Protein AF-A0A9D7RL11-F1 (afdb_monomer_lite)

Radius of gyration: 16.91 Å; chains: 1; bounding box: 30×24×62 Å

pLDDT: mean 84.04, std 11.23, range [53.09, 96.12]

Structure (mmCIF, N/CA/C/O backbone):
data_AF-A0A9D7RL11-F1
#
_entry.id   AF-A0A9D7RL11-F1
#
loop_
_atom_site.group_PDB
_atom_site.id
_atom_site.type_symbol
_atom_site.label_atom_id
_atom_site.label_alt_id
_atom_site.label_comp_id
_atom_site.label_asym_id
_atom_site.label_entity_id
_atom_site.label_seq_id
_atom_site.pdbx_PDB_ins_code
_atom_site.Cartn_x
_atom_site.Cartn_y
_atom_site.Cartn_z
_atom_site.occupancy
_atom_site.B_iso_or_equiv
_atom_site.auth_seq_id
_atom_site.auth_comp_id
_atom_site.auth_asym_id
_atom_site.auth_atom_id
_atom_site.pdbx_PDB_model_num
ATOM 1 N N . MET A 1 1 ? -13.176 -8.187 -0.918 1.00 61.31 1 MET A N 1
ATOM 2 C CA . MET A 1 1 ? -13.625 -8.315 0.486 1.00 61.31 1 MET A CA 1
ATOM 3 C C . MET A 1 1 ? -13.303 -7.008 1.174 1.00 61.31 1 MET A C 1
ATOM 5 O O . MET A 1 1 ? -12.139 -6.649 1.151 1.00 61.31 1 MET A O 1
ATOM 9 N N . ALA A 1 2 ? -14.283 -6.321 1.762 1.00 78.00 2 ALA A N 1
ATOM 10 C CA . ALA A 1 2 ? -14.036 -5.051 2.443 1.00 78.00 2 ALA A CA 1
ATOM 11 C C . ALA A 1 2 ? -13.152 -5.220 3.700 1.00 78.00 2 ALA A C 1
ATOM 13 O O . ALA A 1 2 ? -13.040 -6.318 4.270 1.00 78.00 2 ALA A O 1
ATOM 14 N N . ALA A 1 3 ? -12.508 -4.135 4.128 1.00 86.62 3 ALA A N 1
ATOM 15 C CA . ALA A 1 3 ? -11.853 -4.055 5.430 1.00 86.62 3 ALA A CA 1
ATOM 16 C C . ALA A 1 3 ? -12.887 -4.082 6.570 1.00 86.62 3 ALA A C 1
ATOM 18 O O . ALA A 1 3 ? -13.989 -3.552 6.441 1.00 86.62 3 ALA A O 1
ATOM 19 N N . LYS A 1 4 ? -12.545 -4.758 7.671 1.00 89.69 4 LYS A N 1
ATOM 20 C CA . LYS A 1 4 ? -13.373 -4.866 8.884 1.00 89.69 4 LYS A CA 1
ATOM 21 C C . LYS A 1 4 ? -13.137 -3.676 9.815 1.00 89.69 4 LYS A C 1
ATOM 23 O O . LYS A 1 4 ? -12.105 -3.032 9.709 1.00 89.69 4 LYS A O 1
ATOM 28 N N . HIS A 1 5 ? -14.028 -3.445 10.778 1.00 89.56 5 HIS A N 1
ATOM 29 C CA . HIS A 1 5 ? -13.837 -2.433 11.829 1.00 89.56 5 HIS A CA 1
ATOM 30 C C . HIS A 1 5 ? 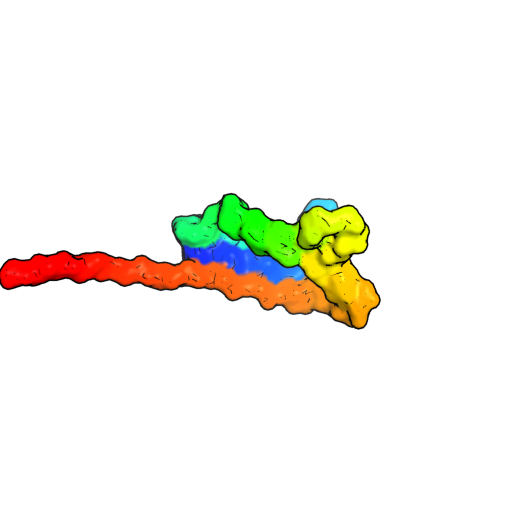-12.399 -2.419 12.378 1.00 89.56 5 HIS A C 1
ATOM 32 O O . HIS A 1 5 ? -11.880 -3.468 12.764 1.00 89.56 5 HIS A O 1
ATOM 38 N N . GLY A 1 6 ? -11.762 -1.243 12.377 1.00 90.56 6 GLY A N 1
ATOM 39 C CA . GLY A 1 6 ? -10.380 -1.057 12.829 1.00 90.56 6 GLY A CA 1
ATOM 40 C C . GLY A 1 6 ? -9.303 -1.710 11.951 1.00 90.56 6 GLY A C 1
ATOM 41 O O . GLY A 1 6 ? -8.169 -1.847 12.400 1.00 90.56 6 GLY A O 1
ATOM 42 N N . GLU A 1 7 ? -9.622 -2.152 10.732 1.00 92.94 7 GLU A N 1
ATOM 43 C CA . GLU A 1 7 ? -8.696 -2.831 9.821 1.00 92.94 7 GLU A CA 1
ATOM 44 C C . GLU A 1 7 ? -8.277 -1.923 8.657 1.00 92.94 7 GLU A C 1
ATOM 46 O O . GLU A 1 7 ? -9.110 -1.282 8.011 1.00 92.94 7 GLU A O 1
ATOM 51 N N . LEU A 1 8 ? -6.981 -1.934 8.359 1.00 93.00 8 LEU A N 1
ATOM 52 C CA . LEU A 1 8 ? -6.404 -1.450 7.112 1.00 93.00 8 LEU A CA 1
ATOM 53 C C . LEU A 1 8 ? -6.008 -2.648 6.253 1.00 93.00 8 LEU A C 1
ATOM 55 O O . LEU A 1 8 ? -5.510 -3.657 6.771 1.00 93.00 8 LEU A O 1
ATOM 59 N N . LYS A 1 9 ? -6.220 -2.541 4.943 1.00 93.19 9 LYS A N 1
ATOM 60 C CA . LYS A 1 9 ? -5.873 -3.574 3.965 1.00 93.19 9 LYS A CA 1
ATOM 61 C C . LYS A 1 9 ? -5.221 -2.980 2.729 1.00 93.19 9 LYS A C 1
ATOM 63 O O . LYS A 1 9 ? -5.644 -1.935 2.244 1.00 93.19 9 LYS A O 1
ATOM 68 N N . VAL A 1 10 ? -4.257 -3.726 2.202 1.00 93.44 10 VAL A N 1
ATOM 69 C CA . VAL A 1 10 ? -3.694 -3.550 0.866 1.00 93.44 10 VAL A CA 1
ATOM 70 C C . VAL A 1 10 ? -3.846 -4.843 0.092 1.00 93.44 10 VAL A C 1
ATOM 72 O O . VAL A 1 10 ? -3.579 -5.932 0.617 1.00 93.44 10 VAL A O 1
ATOM 75 N N . ARG A 1 11 ? -4.269 -4.720 -1.162 1.00 93.19 11 ARG A N 1
ATOM 76 C CA . ARG A 1 11 ? -4.308 -5.838 -2.102 1.00 93.19 11 ARG A CA 1
ATOM 77 C C . ARG A 1 11 ? -4.170 -5.365 -3.533 1.00 93.19 11 ARG A C 1
ATOM 79 O O . ARG A 1 11 ? -4.593 -4.262 -3.855 1.00 93.19 11 ARG A O 1
ATOM 86 N N . TRP A 1 12 ? -3.705 -6.244 -4.405 1.00 92.25 12 TRP A N 1
ATOM 87 C CA . TRP A 1 12 ? -3.847 -6.023 -5.837 1.00 92.25 12 TRP A CA 1
ATOM 88 C C . TRP A 1 12 ? -5.319 -6.063 -6.271 1.00 92.25 12 TRP A C 1
ATOM 90 O O . TRP A 1 12 ? -6.138 -6.833 -5.743 1.00 92.25 12 TRP A O 1
ATOM 100 N N . GLY A 1 13 ? -5.672 -5.247 -7.255 1.00 89.00 13 GLY A N 1
ATOM 101 C CA . GLY A 1 13 ? -6.980 -5.287 -7.886 1.00 89.00 13 GLY A CA 1
ATOM 102 C C . GLY A 1 13 ? -7.058 -4.391 -9.109 1.00 89.00 13 GLY A C 1
ATOM 103 O O . GLY A 1 13 ? -6.044 -3.938 -9.626 1.00 89.00 13 GLY A O 1
ATOM 104 N N . LYS A 1 14 ? -8.285 -4.168 -9.582 1.00 85.25 14 LYS A N 1
ATOM 105 C CA . LYS A 1 14 ? -8.568 -3.257 -10.688 1.00 85.25 14 LYS A CA 1
ATOM 106 C C . LYS A 1 14 ? -9.451 -2.118 -10.204 1.00 85.25 14 LYS A C 1
ATOM 108 O O . LYS A 1 14 ? -10.459 -2.389 -9.547 1.00 85.25 14 LYS A O 1
ATOM 113 N N . LEU A 1 15 ? -9.084 -0.888 -10.544 1.00 80.12 15 LEU A N 1
ATOM 114 C CA . LEU A 1 15 ? -9.909 0.305 -10.378 1.00 80.12 15 LEU A CA 1
ATOM 115 C C . LEU A 1 15 ? -10.011 0.986 -11.742 1.00 80.12 15 LEU A C 1
ATOM 117 O O . LEU A 1 15 ? -8.997 1.169 -12.399 1.00 80.12 15 LEU A O 1
ATOM 121 N N . ASP A 1 16 ? -11.232 1.256 -12.205 1.00 82.50 16 ASP A N 1
ATOM 122 C CA . ASP A 1 16 ? -11.487 1.904 -13.504 1.00 82.50 16 ASP A CA 1
ATOM 123 C C . ASP A 1 16 ? -10.773 1.252 -14.711 1.00 82.50 16 ASP A C 1
ATOM 125 O O . ASP A 1 16 ? -10.472 1.887 -15.714 1.00 82.50 16 ASP A O 1
ATOM 129 N N . GLY A 1 17 ? -10.533 -0.063 -14.630 1.00 77.12 17 GLY A N 1
ATOM 130 C CA . GLY A 1 17 ? -9.858 -0.844 -15.672 1.00 77.12 17 GLY A CA 1
ATOM 131 C C . GLY A 1 17 ? -8.336 -0.923 -15.528 1.00 77.12 17 GLY A C 1
ATOM 132 O O . GLY A 1 17 ? -7.729 -1.805 -16.138 1.00 77.12 17 GLY A O 1
ATOM 133 N N . GLU A 1 18 ? -7.733 -0.107 -14.666 1.00 75.56 18 GLU A N 1
ATOM 134 C CA . GLU A 1 18 ? -6.297 -0.108 -14.392 1.00 75.56 18 GLU A CA 1
ATOM 135 C C . GLU A 1 18 ? -5.965 -1.044 -13.228 1.00 75.56 18 GLU A C 1
ATOM 137 O O . GLU A 1 18 ? -6.696 -1.130 -12.237 1.00 75.56 18 GLU A O 1
ATOM 142 N N . SER A 1 19 ? -4.885 -1.817 -13.373 1.00 78.50 19 SER A N 1
ATOM 143 C CA . SER A 1 19 ? -4.440 -2.736 -12.323 1.00 78.50 19 SER A CA 1
ATOM 144 C C . SER A 1 19 ? -3.528 -1.989 -11.366 1.00 78.50 19 SER A C 1
ATOM 146 O O . SER A 1 19 ? -2.529 -1.426 -11.797 1.00 78.50 19 SER A O 1
ATOM 148 N N . GLN A 1 20 ? -3.884 -1.980 -10.086 1.00 86.00 20 GLN A N 1
ATOM 149 C CA . GLN A 1 20 ? -3.183 -1.199 -9.075 1.00 86.00 20 GLN A CA 1
ATOM 150 C C . GLN A 1 20 ? -3.357 -1.800 -7.679 1.00 86.00 20 GLN A C 1
ATOM 152 O O . GLN A 1 20 ? -4.201 -2.678 -7.441 1.00 86.00 20 GLN A O 1
ATOM 157 N N . LEU A 1 21 ? -2.585 -1.278 -6.731 1.00 90.81 21 LEU A N 1
ATOM 158 C CA . LEU A 1 21 ? -2.815 -1.521 -5.317 1.00 90.81 21 LEU A CA 1
ATOM 159 C C . LEU A 1 21 ? -4.085 -0.803 -4.855 1.00 90.81 21 LEU A C 1
ATOM 161 O O . LEU A 1 21 ? -4.331 0.364 -5.146 1.00 90.81 21 LEU A O 1
ATOM 165 N N . LEU A 1 22 ? -4.923 -1.538 -4.136 1.00 92.31 22 LEU A N 1
ATOM 166 C CA . LEU A 1 22 ? -6.165 -1.056 -3.560 1.00 92.31 22 LEU A CA 1
ATOM 167 C C . LEU A 1 22 ? -6.019 -0.982 -2.048 1.00 92.31 22 LEU A C 1
ATOM 169 O O . LEU A 1 22 ? -5.717 -1.983 -1.391 1.00 92.31 22 LEU A O 1
ATOM 173 N N . TYR A 1 23 ? -6.300 0.204 -1.521 1.00 92.06 23 TYR A N 1
ATOM 174 C CA . TYR A 1 23 ? -6.252 0.517 -0.101 1.00 92.06 23 TYR A CA 1
ATOM 175 C C . TYR A 1 23 ? -7.670 0.552 0.447 1.00 92.06 23 TYR A C 1
ATOM 177 O O . TYR A 1 23 ? -8.492 1.372 0.039 1.00 92.06 23 TYR A O 1
ATOM 185 N N . GLU A 1 24 ? -7.960 -0.351 1.374 1.00 92.25 24 GLU A N 1
ATOM 186 C CA . GLU A 1 24 ? -9.275 -0.486 1.990 1.00 92.25 24 GLU A CA 1
ATOM 187 C C . GLU A 1 24 ? -9.170 -0.180 3.488 1.00 92.25 24 GLU A C 1
ATOM 189 O O . GLU A 1 24 ? -8.215 -0.581 4.159 1.00 92.25 24 GLU A O 1
ATOM 194 N N . TRP A 1 25 ? -10.174 0.514 4.020 1.00 92.44 25 TRP A N 1
ATOM 195 C CA . TRP A 1 25 ? -10.273 0.879 5.432 1.00 92.44 25 TRP A CA 1
ATOM 196 C C . TRP A 1 25 ? -11.661 0.533 5.967 1.00 92.44 25 TRP A C 1
ATOM 198 O O . TRP A 1 25 ? -12.652 0.555 5.233 1.00 92.44 25 TRP A O 1
ATOM 208 N N . GLY A 1 26 ? -11.723 0.142 7.235 1.00 86.25 26 GLY A N 1
ATOM 209 C CA . GLY A 1 26 ? -12.894 -0.522 7.794 1.00 86.25 26 GLY A CA 1
ATOM 210 C C . GLY A 1 26 ? -13.768 0.292 8.744 1.00 86.25 26 GLY A C 1
ATOM 211 O O . GLY A 1 26 ? -14.484 -0.300 9.544 1.00 86.25 26 GLY A O 1
ATOM 212 N N . GLY A 1 27 ? -13.751 1.624 8.687 1.00 74.75 27 GLY A N 1
ATOM 213 C CA . GLY A 1 27 ? -14.676 2.464 9.460 1.00 74.75 27 GLY A CA 1
ATOM 214 C C . GLY A 1 27 ? -14.123 2.821 10.838 1.00 74.75 27 GLY A C 1
ATOM 215 O O . GLY A 1 27 ? -12.978 3.241 10.920 1.00 74.75 27 GLY A O 1
ATOM 216 N N . GLY A 1 28 ? -14.916 2.720 11.913 1.00 73.81 28 GLY A N 1
ATOM 217 C CA . GLY A 1 28 ? -14.474 3.087 13.270 1.00 73.81 28 GLY A CA 1
ATOM 218 C C . GLY A 1 28 ? -13.055 2.583 13.569 1.00 73.81 28 GLY A C 1
ATOM 219 O O . GLY A 1 28 ? -12.756 1.408 13.362 1.00 73.81 28 GLY A O 1
ATOM 220 N N . GLY A 1 29 ? -12.156 3.504 13.928 1.00 76.69 29 GLY A N 1
ATOM 221 C CA . GLY A 1 29 ? -10.752 3.194 14.200 1.00 76.69 29 GLY A CA 1
ATOM 222 C C . GLY A 1 29 ? -9.807 3.041 12.992 1.00 76.69 29 GLY A C 1
ATOM 223 O O . GLY A 1 29 ? -8.600 3.147 13.154 1.00 76.69 29 GLY A O 1
ATOM 224 N N . ALA A 1 30 ? -10.301 2.833 11.774 1.00 87.38 30 ALA A N 1
ATOM 225 C CA . ALA A 1 30 ? -9.476 2.776 10.564 1.00 87.38 30 ALA A CA 1
ATOM 226 C C . ALA A 1 30 ? -10.141 3.590 9.452 1.00 87.38 30 ALA A C 1
ATOM 228 O O . ALA A 1 30 ? -11.023 3.109 8.732 1.00 87.38 30 ALA A O 1
ATOM 229 N N . GLN A 1 31 ? -9.734 4.851 9.346 1.00 89.00 31 GLN A N 1
ATOM 230 C CA . GLN A 1 31 ? -10.290 5.824 8.419 1.00 89.00 31 GLN A CA 1
ATOM 231 C C . GLN A 1 31 ? -9.416 5.983 7.169 1.00 89.00 31 GLN A C 1
ATOM 233 O O . GLN A 1 31 ? -8.288 5.503 7.080 1.00 89.00 31 GLN A O 1
ATOM 238 N N . LYS A 1 32 ? -9.931 6.721 6.182 1.00 88.06 32 LYS A N 1
ATOM 239 C CA . LYS A 1 32 ? -9.200 7.035 4.947 1.00 88.06 32 LYS A CA 1
ATOM 240 C C . LYS A 1 32 ? -7.808 7.660 5.185 1.00 88.06 32 LYS A C 1
ATOM 242 O O . LYS A 1 32 ? -6.889 7.288 4.459 1.00 88.06 32 LYS A O 1
ATOM 247 N N . PRO A 1 33 ? -7.598 8.580 6.153 1.00 90.44 33 PRO A N 1
ATOM 248 C CA . PRO A 1 33 ? -6.258 9.087 6.455 1.00 90.44 33 PRO A CA 1
ATOM 249 C C . PRO A 1 33 ? -5.285 7.997 6.915 1.00 90.44 33 PRO A C 1
ATOM 251 O O . PRO A 1 33 ? -4.128 8.029 6.515 1.00 90.44 33 PRO A O 1
ATOM 254 N N . ASP A 1 34 ? -5.751 7.003 7.672 1.00 90.50 34 ASP A N 1
ATOM 255 C CA . ASP A 1 34 ? -4.909 5.894 8.132 1.00 90.50 34 ASP A CA 1
ATOM 256 C C . ASP A 1 34 ? -4.453 5.015 6.956 1.00 90.50 34 ASP A C 1
ATOM 258 O O . ASP A 1 34 ? -3.315 4.552 6.916 1.00 90.50 34 ASP A O 1
ATOM 262 N N . ALA A 1 35 ? -5.302 4.849 5.935 1.00 89.75 35 ALA A N 1
ATOM 263 C CA . ALA A 1 35 ? -4.933 4.148 4.706 1.00 89.75 35 ALA A CA 1
ATOM 264 C C . ALA A 1 35 ? -3.818 4.862 3.917 1.00 89.75 35 ALA A C 1
ATOM 266 O O . ALA A 1 35 ? -3.030 4.190 3.250 1.00 89.75 35 ALA A O 1
ATOM 267 N N . ARG A 1 36 ? -3.689 6.196 4.034 1.00 89.56 36 ARG A N 1
ATOM 268 C CA . ARG A 1 36 ? -2.571 6.935 3.416 1.00 89.56 36 ARG A CA 1
ATOM 269 C C . ARG A 1 36 ? -1.220 6.556 4.005 1.00 89.56 36 ARG A C 1
ATOM 271 O O . ARG A 1 36 ? -0.234 6.627 3.291 1.00 89.56 36 ARG A O 1
ATOM 278 N N . ILE A 1 37 ? -1.166 6.119 5.264 1.00 89.56 37 ILE A N 1
ATOM 279 C CA . ILE A 1 37 ? 0.086 5.662 5.880 1.00 89.56 37 ILE A CA 1
ATOM 280 C C . ILE A 1 37 ? 0.627 4.445 5.118 1.00 89.56 37 ILE A C 1
ATOM 282 O O . ILE A 1 37 ? 1.817 4.382 4.821 1.00 89.56 37 ILE A O 1
ATOM 286 N N . LEU A 1 38 ? -0.251 3.499 4.760 1.00 89.31 38 LEU A N 1
ATOM 287 C CA . LEU A 1 38 ? 0.129 2.339 3.949 1.00 89.31 38 LEU A CA 1
ATOM 288 C C . LEU A 1 38 ? 0.484 2.730 2.520 1.00 89.31 38 LEU A C 1
ATOM 290 O O . LEU A 1 38 ? 1.464 2.215 1.995 1.00 89.31 38 LEU A O 1
ATOM 294 N N . MET A 1 39 ? -0.294 3.628 1.914 1.00 90.31 39 MET A N 1
ATOM 295 C CA . MET A 1 39 ? -0.012 4.133 0.571 1.00 90.31 39 MET A CA 1
ATOM 296 C C . MET A 1 39 ? 1.383 4.753 0.514 1.00 90.31 39 MET A C 1
ATOM 298 O O . MET A 1 39 ? 2.209 4.310 -0.274 1.00 90.31 39 MET A O 1
ATOM 302 N N . SER A 1 40 ? 1.688 5.685 1.416 1.00 88.94 40 SER A N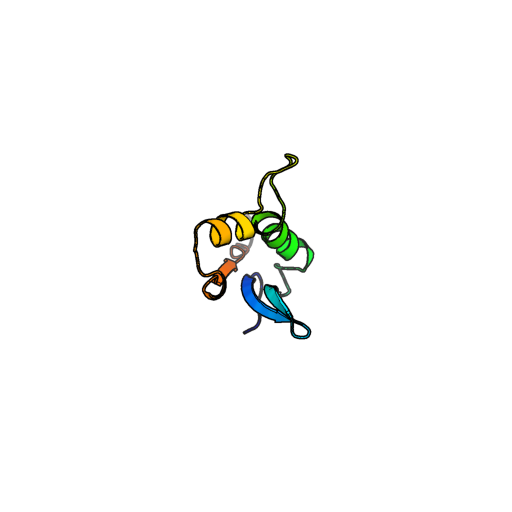 1
ATOM 303 C CA . SER A 1 40 ? 3.002 6.320 1.465 1.00 88.94 40 SER A CA 1
ATOM 304 C C . SER A 1 40 ? 4.133 5.328 1.720 1.00 88.94 40 SER A C 1
ATOM 306 O O . SER A 1 40 ? 5.192 5.436 1.121 1.00 88.94 40 SER A O 1
ATOM 308 N N . ALA A 1 41 ? 3.927 4.317 2.564 1.00 88.06 41 ALA A N 1
ATOM 309 C CA . ALA A 1 41 ? 4.959 3.312 2.810 1.00 88.06 41 ALA A CA 1
ATOM 310 C C . ALA A 1 41 ? 5.268 2.424 1.587 1.00 88.06 41 ALA A C 1
ATOM 312 O O . ALA A 1 41 ? 6.357 1.855 1.516 1.00 88.06 41 ALA A O 1
ATOM 313 N N . ILE A 1 42 ? 4.313 2.252 0.666 1.00 89.75 42 ILE A N 1
ATOM 314 C CA . ILE A 1 42 ? 4.429 1.303 -0.450 1.00 89.75 42 ILE A CA 1
ATOM 315 C C . ILE A 1 42 ? 4.732 2.004 -1.779 1.00 89.75 42 ILE A C 1
ATOM 317 O O . ILE A 1 42 ? 5.527 1.488 -2.569 1.00 89.75 42 ILE A O 1
ATOM 321 N N . GLU A 1 43 ? 4.106 3.154 -2.017 1.00 88.75 43 GLU A N 1
ATOM 322 C CA . GLU A 1 43 ? 4.121 3.872 -3.295 1.00 88.75 43 GLU A CA 1
ATOM 323 C C . GLU A 1 43 ? 4.940 5.163 -3.267 1.00 88.75 43 GLU A C 1
ATOM 325 O O . GLU A 1 43 ? 5.384 5.600 -4.326 1.00 88.75 43 GLU A O 1
ATOM 330 N N . ASP A 1 44 ? 5.211 5.758 -2.099 1.00 87.00 44 ASP A N 1
ATOM 331 C CA . ASP A 1 44 ? 6.087 6.930 -2.058 1.00 87.00 44 ASP A CA 1
ATOM 332 C C . ASP A 1 44 ? 7.561 6.498 -2.035 1.00 87.00 44 ASP A C 1
ATOM 334 O O . ASP A 1 44 ? 7.982 5.602 -1.296 1.00 87.00 44 ASP A O 1
ATOM 338 N N . ALA A 1 45 ? 8.377 7.177 -2.841 1.00 76.25 45 ALA A N 1
ATOM 339 C CA . ALA A 1 45 ? 9.826 7.050 -2.785 1.00 76.25 45 ALA A CA 1
ATOM 340 C C . ALA A 1 45 ? 10.372 7.678 -1.482 1.00 76.25 45 ALA A C 1
ATOM 342 O O . ALA A 1 45 ? 9.940 8.777 -1.112 1.00 76.25 45 ALA A O 1
ATOM 343 N N . PRO A 1 46 ? 11.359 7.066 -0.798 1.00 69.88 46 PRO A N 1
ATOM 344 C CA . PRO A 1 46 ? 11.907 7.592 0.451 1.00 69.88 46 PRO A CA 1
ATOM 345 C C . PRO A 1 46 ? 12.739 8.871 0.245 1.00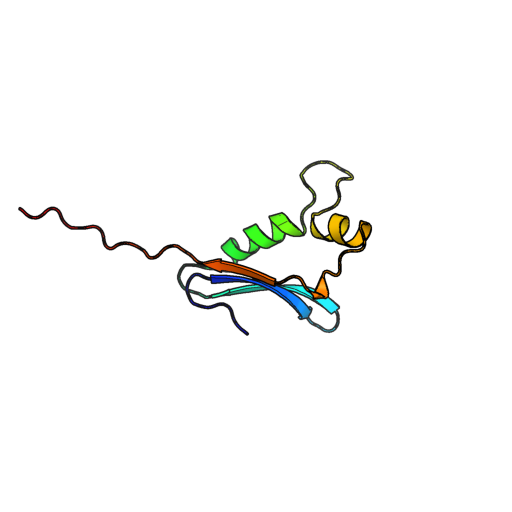 69.88 46 PRO A C 1
ATOM 347 O O . PRO A 1 46 ? 13.960 8.834 0.231 1.00 69.88 46 PRO A O 1
ATOM 350 N N . GLY A 1 47 ? 12.099 10.035 0.102 1.00 65.94 47 GLY A N 1
ATOM 351 C CA . GLY A 1 47 ? 12.675 11.384 0.271 1.00 65.94 47 GLY A CA 1
ATOM 352 C C . GLY A 1 47 ? 13.884 11.784 -0.594 1.00 65.94 47 GLY A C 1
ATOM 353 O O . GLY A 1 47 ? 14.285 12.948 -0.568 1.00 65.94 47 GLY A O 1
ATOM 354 N N . ARG A 1 48 ? 14.482 10.870 -1.361 1.00 61.94 48 ARG A N 1
ATOM 355 C CA . ARG A 1 48 ? 15.639 11.117 -2.211 1.00 61.94 48 ARG A CA 1
ATOM 356 C C . ARG A 1 48 ? 15.205 11.127 -3.669 1.00 61.94 48 ARG A C 1
ATOM 358 O O . ARG A 1 48 ? 14.564 10.179 -4.127 1.00 61.94 48 ARG A O 1
ATOM 365 N N . PRO A 1 49 ? 15.596 12.155 -4.438 1.00 58.25 49 PRO A N 1
ATOM 366 C CA . PRO A 1 49 ? 15.385 12.126 -5.873 1.00 58.25 49 PRO A CA 1
ATOM 367 C C . PRO A 1 49 ? 16.125 10.906 -6.445 1.00 58.25 49 PRO A C 1
ATOM 369 O O . PRO A 1 49 ? 17.343 10.812 -6.282 1.00 58.25 49 PRO A O 1
ATOM 372 N N . LYS A 1 50 ? 15.381 10.016 -7.125 1.00 66.56 50 LYS A N 1
ATOM 373 C CA . LYS A 1 50 ? 15.797 8.741 -7.764 1.00 66.56 50 LYS A CA 1
ATOM 374 C C . LYS A 1 50 ? 15.653 7.449 -6.947 1.00 66.56 50 LYS A C 1
ATOM 376 O O . LYS A 1 50 ? 16.010 6.399 -7.479 1.00 66.56 50 LYS A O 1
ATOM 381 N N . GLU A 1 51 ? 15.157 7.472 -5.712 1.00 81.56 51 GLU A N 1
ATOM 382 C CA . GLU A 1 51 ? 14.816 6.206 -5.046 1.00 81.56 51 GLU A CA 1
ATOM 383 C C . GLU A 1 51 ? 13.486 5.663 -5.587 1.00 81.56 51 GLU A C 1
ATOM 385 O O . GLU A 1 51 ? 12.563 6.427 -5.858 1.00 81.56 51 GLU A O 1
ATOM 390 N N . ARG A 1 52 ? 13.418 4.346 -5.797 1.00 85.81 52 ARG A N 1
ATOM 391 C CA . ARG A 1 52 ? 12.176 3.645 -6.134 1.00 85.81 52 ARG A CA 1
ATOM 392 C C . ARG A 1 52 ? 11.325 3.514 -4.877 1.00 85.81 52 ARG A C 1
ATOM 394 O O . ARG A 1 52 ? 11.863 3.322 -3.784 1.00 85.81 52 ARG A O 1
ATOM 401 N N . SER A 1 53 ? 10.012 3.575 -5.034 1.00 90.69 53 SER A N 1
ATOM 402 C CA . SER A 1 53 ? 9.082 3.107 -4.010 1.00 90.69 53 SER A CA 1
ATOM 403 C C . SER A 1 53 ? 9.282 1.610 -3.735 1.00 90.69 53 SER A C 1
ATOM 405 O O . SER A 1 53 ? 9.927 0.888 -4.505 1.00 90.69 53 SER A O 1
ATOM 407 N N . LEU A 1 54 ? 8.722 1.113 -2.630 1.00 90.12 54 LEU A N 1
ATOM 408 C CA . LEU A 1 54 ? 8.792 -0.314 -2.307 1.00 90.12 54 LEU A CA 1
ATOM 409 C C . LEU A 1 54 ? 8.179 -1.169 -3.426 1.00 90.12 54 LEU A C 1
ATOM 411 O O . LEU A 1 54 ? 8.746 -2.200 -3.781 1.00 90.12 54 LEU A O 1
ATOM 415 N N . SER A 1 55 ? 7.037 -0.744 -3.973 1.00 91.25 55 SER A N 1
ATOM 416 C CA . SER A 1 55 ? 6.365 -1.449 -5.070 1.00 91.25 55 SER A CA 1
ATOM 417 C C . SER A 1 55 ? 7.248 -1.550 -6.321 1.00 91.25 55 SER A C 1
ATOM 419 O O . SER A 1 55 ? 7.506 -2.658 -6.792 1.00 91.25 55 SER A O 1
ATOM 421 N N . G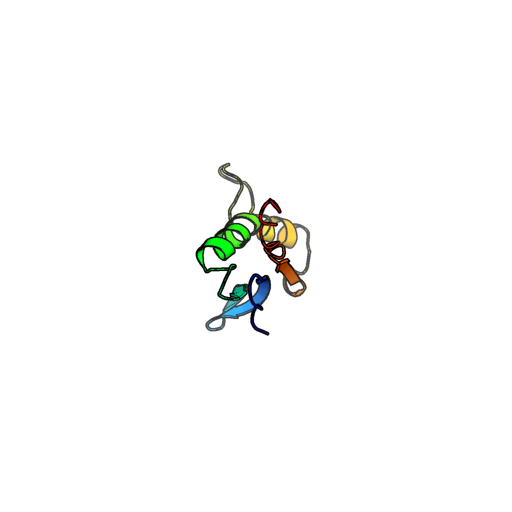LU A 1 56 ? 7.817 -0.431 -6.774 1.00 91.00 56 GLU A N 1
ATOM 422 C CA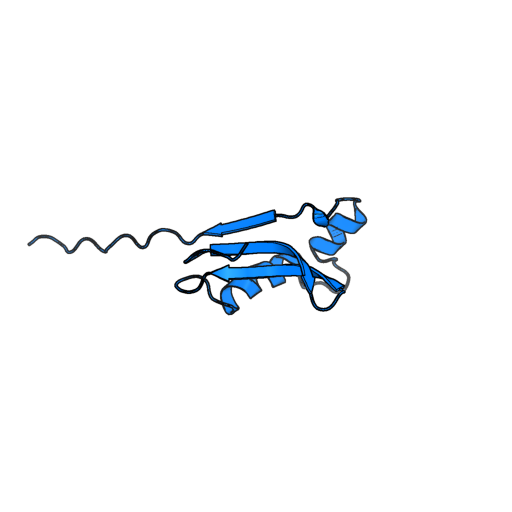 . GLU A 1 56 ? 8.727 -0.385 -7.925 1.00 91.00 56 GLU A CA 1
ATOM 423 C C . GLU A 1 56 ? 9.992 -1.227 -7.710 1.00 91.00 56 GLU A C 1
ATOM 425 O O . GLU A 1 56 ? 10.479 -1.882 -8.633 1.00 91.00 56 GLU A O 1
ATOM 430 N N . GLU A 1 57 ? 10.553 -1.223 -6.499 1.00 93.12 57 GLU A N 1
ATOM 431 C CA . GLU A 1 57 ? 11.744 -2.015 -6.182 1.00 93.12 57 GLU A CA 1
ATOM 432 C C . GLU A 1 57 ? 11.446 -3.522 -6.177 1.00 93.12 57 GLU A C 1
ATOM 434 O O . GLU A 1 57 ? 12.274 -4.319 -6.624 1.00 93.12 57 GLU A O 1
ATOM 439 N N . LEU A 1 58 ? 10.263 -3.927 -5.707 1.00 92.94 58 LEU A N 1
ATOM 440 C CA . LEU A 1 58 ? 9.819 -5.318 -5.763 1.00 92.94 58 LEU A CA 1
ATOM 441 C C . LEU A 1 58 ? 9.598 -5.774 -7.214 1.00 92.94 58 LEU A C 1
ATOM 443 O O . LEU A 1 58 ? 10.097 -6.833 -7.599 1.00 92.94 58 LEU A O 1
ATOM 447 N N . GLU A 1 59 ? 8.937 -4.968 -8.044 1.00 92.69 59 GLU A N 1
ATOM 448 C CA . GLU A 1 59 ? 8.759 -5.288 -9.467 1.00 92.69 59 GLU A CA 1
ATOM 449 C C . GLU A 1 59 ? 10.095 -5.372 -10.206 1.00 92.69 59 GLU A C 1
ATOM 451 O O . GLU A 1 59 ? 10.346 -6.340 -10.925 1.00 92.69 59 GLU A O 1
ATOM 456 N N . ALA A 1 60 ? 11.002 -4.418 -9.977 1.00 93.56 60 ALA A N 1
ATOM 457 C CA . ALA A 1 60 ? 12.325 -4.412 -10.600 1.00 93.56 60 ALA A CA 1
ATOM 458 C C . ALA A 1 60 ? 13.175 -5.643 -10.235 1.00 93.56 60 ALA A C 1
ATOM 460 O O . ALA A 1 60 ? 14.102 -5.997 -10.966 1.00 93.56 60 ALA A O 1
ATOM 461 N N . ARG A 1 61 ? 12.866 -6.302 -9.113 1.00 95.75 61 ARG A N 1
ATOM 462 C CA . ARG A 1 61 ? 13.499 -7.551 -8.662 1.00 95.75 61 ARG A CA 1
ATOM 463 C C . ARG A 1 61 ? 12.765 -8.812 -9.126 1.00 95.75 61 ARG A C 1
ATOM 465 O O . ARG A 1 61 ? 13.229 -9.910 -8.828 1.00 95.75 61 ARG A O 1
ATOM 472 N N . GLY A 1 62 ? 11.656 -8.670 -9.850 1.00 95.62 62 GLY A N 1
ATOM 473 C CA . GLY A 1 62 ? 10.870 -9.779 -10.389 1.00 95.62 62 GLY A CA 1
ATOM 474 C C . GLY A 1 62 ? 9.856 -10.381 -9.413 1.00 95.62 62 GLY A C 1
ATOM 475 O O . GLY A 1 62 ? 9.448 -11.526 -9.606 1.00 95.62 62 GLY A O 1
ATOM 476 N N . TYR A 1 63 ? 9.454 -9.656 -8.364 1.00 96.12 63 TYR A N 1
ATOM 477 C CA . TYR A 1 63 ? 8.371 -10.102 -7.485 1.00 96.12 63 TYR A CA 1
ATOM 478 C C . TYR A 1 63 ? 6.998 -9.829 -8.111 1.00 96.12 63 TYR A C 1
ATOM 480 O O . TYR A 1 63 ? 6.757 -8.775 -8.691 1.00 96.12 63 TYR A O 1
ATOM 488 N N . ASP A 1 64 ? 6.073 -10.773 -7.940 1.00 94.19 64 ASP A N 1
ATOM 489 C CA . ASP A 1 64 ? 4.697 -10.657 -8.423 1.00 94.19 64 ASP A CA 1
ATOM 490 C C . ASP A 1 64 ? 3.818 -9.882 -7.425 1.00 94.19 64 ASP A C 1
ATOM 492 O O . ASP A 1 64 ? 3.308 -10.444 -6.446 1.00 94.19 64 ASP A O 1
ATOM 496 N N . LEU A 1 65 ? 3.606 -8.586 -7.682 1.00 91.88 65 LEU A N 1
ATOM 497 C CA . LEU A 1 65 ? 2.749 -7.726 -6.856 1.00 91.88 65 LEU A CA 1
ATOM 498 C C . LEU A 1 65 ? 1.271 -8.135 -6.863 1.00 91.88 65 LEU A C 1
ATOM 500 O O . LEU A 1 65 ? 0.540 -7.757 -5.944 1.00 91.88 65 LEU A O 1
ATOM 504 N N . THR A 1 66 ? 0.815 -8.956 -7.816 1.00 93.75 66 THR A N 1
ATOM 505 C CA . THR A 1 66 ? -0.572 -9.450 -7.818 1.00 93.75 66 THR A CA 1
ATOM 506 C C . THR A 1 66 ? -0.870 -10.353 -6.619 1.00 93.75 66 THR A C 1
ATOM 508 O O . THR A 1 66 ? -2.025 -10.518 -6.209 1.00 93.75 66 THR A O 1
ATOM 511 N N . THR A 1 67 ? 0.187 -10.882 -6.001 1.00 93.19 67 THR A N 1
ATOM 512 C CA . THR A 1 67 ? 0.123 -11.682 -4.778 1.00 93.19 67 THR A CA 1
ATOM 513 C C . THR A 1 67 ? 0.084 -10.843 -3.502 1.00 93.19 67 THR A C 1
ATOM 515 O O . THR A 1 67 ? -0.209 -11.390 -2.433 1.00 93.19 67 THR A O 1
ATOM 518 N N . LEU A 1 68 ? 0.331 -9.527 -3.581 1.00 90.38 68 LEU A N 1
ATOM 519 C CA . LEU A 1 68 ? 0.428 -8.671 -2.405 1.00 90.38 68 LEU A CA 1
ATOM 520 C C . LEU A 1 68 ? -0.901 -8.657 -1.644 1.00 90.38 68 LEU A C 1
ATOM 522 O O . LEU A 1 68 ? -1.945 -8.239 -2.152 1.00 90.38 68 LEU A O 1
ATOM 526 N N . ARG A 1 69 ? -0.851 -9.123 -0.395 1.00 91.00 69 ARG A N 1
ATOM 527 C CA . ARG A 1 69 ? -1.958 -9.093 0.563 1.00 91.00 69 ARG A CA 1
ATOM 528 C C . ARG A 1 69 ? -1.405 -8.704 1.918 1.00 91.00 69 ARG A C 1
ATOM 530 O O . ARG A 1 69 ? -0.622 -9.443 2.506 1.00 91.00 69 ARG A O 1
ATOM 537 N N . PHE A 1 70 ? -1.845 -7.564 2.425 1.00 89.50 70 PHE A N 1
ATOM 538 C CA . PHE A 1 70 ? -1.384 -7.045 3.702 1.00 89.50 70 PHE A CA 1
ATOM 539 C C . PHE A 1 70 ? -2.563 -6.520 4.514 1.00 89.50 70 PHE A C 1
ATOM 541 O O . PHE A 1 70 ? -3.500 -5.945 3.958 1.00 89.50 70 PHE A O 1
ATOM 548 N N . SER A 1 71 ? -2.547 -6.740 5.828 1.00 92.00 71 SER A N 1
ATOM 549 C CA . SER A 1 71 ? -3.598 -6.244 6.710 1.00 92.00 71 SER A CA 1
ATOM 550 C C . SER A 1 71 ? -3.077 -5.936 8.107 1.00 92.00 71 SER A C 1
ATOM 552 O O . SER A 1 71 ? -2.342 -6.732 8.688 1.00 92.00 71 SER A O 1
ATOM 554 N N . ILE A 1 72 ? -3.504 -4.797 8.650 1.00 91.94 72 ILE A N 1
ATOM 555 C CA . ILE A 1 72 ? -3.223 -4.360 10.021 1.00 91.94 72 ILE A CA 1
ATOM 556 C C . ILE A 1 72 ? -4.556 -4.129 10.720 1.00 91.94 72 ILE A C 1
ATOM 558 O O . ILE A 1 72 ? -5.459 -3.531 10.139 1.00 91.94 72 ILE A O 1
ATOM 562 N N . ARG A 1 73 ? -4.675 -4.571 11.973 1.00 92.19 73 ARG A N 1
ATOM 563 C CA . ARG A 1 73 ? -5.825 -4.267 12.831 1.00 92.19 73 ARG A CA 1
ATOM 564 C C . ARG A 1 73 ? -5.399 -3.413 14.010 1.00 92.19 73 ARG A C 1
ATOM 566 O O . ARG A 1 73 ? -4.333 -3.637 14.584 1.00 92.19 73 ARG A O 1
ATOM 573 N N . GLN A 1 74 ? -6.259 -2.478 14.392 1.00 90.31 74 GLN A N 1
ATOM 574 C CA . GLN A 1 74 ? -6.128 -1.780 15.658 1.00 90.31 74 GLN A CA 1
ATOM 575 C C . GLN A 1 74 ? -6.156 -2.763 16.828 1.00 90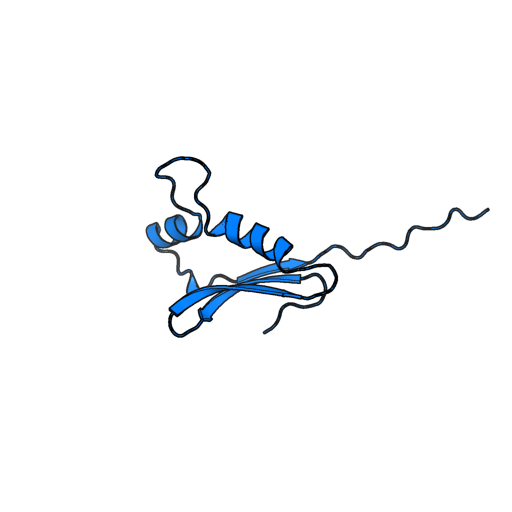.31 74 GLN A C 1
ATOM 577 O O . GLN A 1 74 ? -6.814 -3.807 16.790 1.00 90.31 74 GLN A O 1
ATOM 582 N N . ARG A 1 75 ? -5.434 -2.402 17.889 1.00 89.19 75 ARG A N 1
ATOM 583 C CA . ARG A 1 75 ? -5.527 -3.110 19.164 1.00 89.19 75 ARG A CA 1
ATOM 584 C C . ARG A 1 75 ? -6.927 -2.893 19.747 1.00 89.19 75 ARG A C 1
ATOM 586 O O . ARG A 1 75 ? -7.481 -1.810 19.558 1.00 89.19 75 ARG A O 1
ATOM 593 N N . PRO A 1 76 ? -7.490 -3.875 20.468 1.00 81.88 76 PRO A N 1
ATOM 594 C CA . PRO A 1 76 ? -8.707 -3.638 21.230 1.00 81.88 76 PRO A CA 1
ATOM 595 C C . PRO A 1 76 ? -8.456 -2.492 22.215 1.00 81.88 76 PRO A C 1
ATOM 597 O O . PRO A 1 76 ? -7.442 -2.485 22.915 1.00 81.88 76 PRO A O 1
ATOM 600 N N . SER A 1 77 ? -9.355 -1.512 22.251 1.00 71.19 77 SER A N 1
ATOM 601 C CA . SER A 1 77 ? -9.375 -0.500 23.299 1.00 71.19 77 SER A CA 1
ATOM 602 C C . SER A 1 77 ? -9.706 -1.204 24.610 1.00 71.19 77 SER A C 1
ATOM 604 O O . SER A 1 77 ? -10.853 -1.567 24.860 1.00 71.19 77 SER A O 1
ATOM 606 N N . THR A 1 78 ? -8.694 -1.467 25.435 1.00 64.00 78 THR A N 1
ATOM 607 C CA . THR A 1 78 ? -8.917 -1.937 26.801 1.00 64.00 78 THR A CA 1
ATOM 608 C C . THR A 1 78 ? -9.786 -0.891 27.505 1.00 64.00 78 THR A C 1
ATOM 610 O O . THR A 1 78 ? -9.389 0.277 27.512 1.00 64.00 78 THR A O 1
ATOM 613 N N . PRO A 1 79 ? -10.959 -1.238 28.066 1.00 60.66 79 PRO A N 1
ATOM 614 C CA . PRO A 1 79 ? -11.679 -0.293 28.902 1.00 60.66 79 PRO A CA 1
ATOM 615 C C . PRO A 1 79 ? -10.771 0.054 30.083 1.00 60.66 79 PRO A C 1
ATOM 617 O O . PRO A 1 79 ? -10.266 -0.837 30.768 1.00 60.66 79 PRO A O 1
ATOM 620 N N . THR A 1 80 ? -10.506 1.347 30.260 1.00 53.09 80 THR A N 1
ATOM 621 C CA . THR A 1 80 ? -9.841 1.910 31.434 1.00 53.09 80 THR A CA 1
ATOM 622 C C . THR A 1 80 ? -10.479 1.297 32.677 1.00 53.09 80 THR A C 1
ATOM 624 O O . THR A 1 80 ? -11.662 1.520 32.921 1.00 53.09 80 THR A O 1
ATOM 627 N N . GLN A 1 81 ? -9.735 0.483 33.431 1.00 55.88 81 GLN A N 1
ATOM 628 C CA . GLN A 1 81 ? -10.189 0.046 34.747 1.00 55.88 81 GLN A CA 1
ATOM 629 C C . GLN A 1 81 ? -10.338 1.302 35.610 1.00 55.88 81 GLN A C 1
ATOM 631 O O . GLN A 1 81 ? -9.349 1.986 35.877 1.00 55.88 81 GLN A O 1
ATOM 636 N N . GLU A 1 82 ? -11.572 1.635 35.989 1.00 57.44 82 GLU A N 1
ATOM 637 C CA . GLU A 1 82 ? -11.830 2.621 37.035 1.00 57.44 82 GLU A CA 1
ATOM 638 C C . GLU A 1 82 ? -11.105 2.173 38.316 1.00 57.44 82 GLU A C 1
ATOM 640 O O . GLU A 1 82 ? -11.175 0.989 38.670 1.00 57.44 82 GLU A O 1
ATOM 645 N N . PRO A 1 83 ? -10.385 3.072 39.012 1.00 63.38 83 PRO A N 1
ATOM 646 C CA . PRO A 1 83 ? -9.822 2.740 40.310 1.00 63.38 83 PRO A CA 1
ATOM 647 C C . PRO A 1 83 ? -10.982 2.407 41.255 1.00 63.38 83 PRO A C 1
ATOM 649 O O . PRO A 1 83 ? -11.859 3.233 41.497 1.00 63.38 83 PRO A O 1
ATOM 652 N N . THR A 1 84 ? -11.014 1.165 41.735 1.00 61.31 84 THR A N 1
ATOM 653 C CA . THR A 1 84 ? -11.955 0.735 42.778 1.00 61.31 84 THR A CA 1
ATOM 654 C C . THR A 1 84 ? -11.624 1.506 44.068 1.00 61.31 84 THR A C 1
ATOM 656 O O . THR A 1 84 ? -10.431 1.652 44.350 1.00 61.31 84 THR A O 1
ATOM 659 N N . PRO A 1 85 ? -12.633 2.045 44.784 1.00 70.69 85 PRO A N 1
ATOM 660 C CA . PRO A 1 85 ? -12.450 2.946 45.928 1.00 70.69 85 PRO A CA 1
ATOM 661 C C . PRO A 1 85 ? -11.682 2.334 47.103 1.00 70.69 85 PRO A C 1
ATOM 663 O O . PRO A 1 85 ? -11.740 1.095 47.279 1.00 70.69 85 PRO A O 1
#

Foldseek 3Di:
DAAAAQKWKWAWDDDPNDIDIDIHFHPHNTDPVNSVVVVCQAQNADPDVPGGGNVRVCVVVPHDRNPDIDMDGDDPPDPPPDPDD

Sequence (85 aa):
MAAKHGELKVRWGKLDGESQLLYEWGGGGAQKPDARILMSAIEDAPGRPKERSLSEELEARGYDLTTLRFSIRQRPSTPTQEPTP

Secondary structure (DSSP, 8-state):
-PPPTTEEEEEEEEETTEEEEEEEE-BTTB-HHHHHHHHHHHHS--SSTTPPPHHHHHHHTT--GGG-EEEEEPPP-----PPP-